Protein AF-A0A7Y5E210-F1 (afdb_monomer_lite)

Foldseek 3Di:
DFLCVVCVVLVVLVVVLVVLVVDLVPDDPDDPCNLVSLLVNLVSLLVSLQSLLCSLCPVVDDPPDDQLNSQVVCVVVVQFAFPDPPRNVRSVLLVVLVCCSPPNPLQVVCVVVVHPGSVRCCVPPNSVSSVVSNVRSVRRVVQADRGHSGGDPPPDPPD

pLDDT: mean 83.99, std 12.35, range [37.28, 97.62]

Sequence (159 aa):
MGFKEDHPEFQQLVRELMLLRQHNLGFKDGDPQDGLLFFAEAALVCLSLERFVRAVLGADAGEKDTLYNLLQKGVSKGLIRLPWEDQEEGIKKVSAVRNTLLHGNYEQAARDAGCASPAEYFQKQFAGEVESMFKITDHLVKQIDPETGRPRPQEGTRS

Structure (mmCIF, N/CA/C/O backbone):
data_AF-A0A7Y5E210-F1
#
_entry.id   AF-A0A7Y5E210-F1
#
loop_
_atom_site.group_PDB
_atom_site.id
_atom_site.type_symbol
_atom_site.label_atom_id
_atom_site.label_alt_id
_atom_site.label_comp_id
_atom_site.label_asym_id
_atom_site.label_entity_id
_atom_site.label_seq_id
_atom_site.pdbx_PDB_ins_code
_atom_site.Cartn_x
_atom_site.Cartn_y
_atom_site.Cartn_z
_atom_site.occupancy
_atom_site.B_iso_or_equiv
_atom_site.auth_seq_id
_atom_site.auth_comp_id
_atom_site.auth_asym_id
_atom_site.auth_atom_id
_atom_site.pdbx_PDB_model_num
ATOM 1 N N . MET A 1 1 ? -11.640 -13.512 18.351 1.00 60.28 1 MET A N 1
ATOM 2 C CA . MET A 1 1 ? -11.675 -13.132 16.935 1.00 60.28 1 MET A CA 1
ATOM 3 C C . MET A 1 1 ? -10.686 -12.017 16.757 1.00 60.28 1 MET A C 1
ATOM 5 O O . MET A 1 1 ? -10.899 -10.933 17.294 1.00 60.28 1 MET A O 1
ATOM 9 N N . GLY A 1 2 ? -9.534 -12.380 16.201 1.00 75.62 2 GLY A N 1
ATOM 10 C CA . GLY A 1 2 ? -8.462 -11.448 15.869 1.00 75.62 2 GLY A CA 1
ATOM 11 C C . GLY A 1 2 ? -8.453 -11.110 14.384 1.00 75.62 2 GLY A C 1
ATOM 12 O O . GLY A 1 2 ? -9.055 -11.814 13.578 1.00 75.62 2 GLY A O 1
ATOM 13 N N . PHE A 1 3 ? -7.706 -10.072 14.004 1.00 82.31 3 PHE A N 1
ATOM 14 C CA . PHE A 1 3 ? -7.655 -9.545 12.630 1.00 82.31 3 PHE A CA 1
ATOM 15 C C . PHE A 1 3 ? -7.395 -10.627 11.577 1.00 82.31 3 PHE A C 1
ATOM 17 O O . PHE A 1 3 ? -7.951 -10.619 10.484 1.00 82.31 3 PHE A O 1
ATOM 24 N N . LYS A 1 4 ? -6.537 -11.588 11.924 1.00 78.06 4 LYS A N 1
ATOM 25 C CA . LYS A 1 4 ? -6.209 -12.733 11.077 1.00 78.06 4 LYS A CA 1
ATOM 26 C C . LYS A 1 4 ? -7.398 -13.663 10.835 1.00 78.06 4 LYS A C 1
ATOM 28 O O . LYS A 1 4 ? -7.523 -14.176 9.728 1.00 78.06 4 LYS A O 1
ATOM 33 N N . GLU A 1 5 ? -8.212 -13.908 11.854 1.00 81.19 5 GLU A N 1
ATOM 34 C CA . GLU A 1 5 ? -9.382 -14.791 11.780 1.00 81.19 5 GLU A CA 1
ATOM 35 C C . GLU A 1 5 ? -10.526 -14.121 11.015 1.00 81.19 5 GLU A C 1
ATOM 37 O O . GLU A 1 5 ? -11.238 -14.793 10.272 1.00 81.19 5 GLU A O 1
ATOM 42 N N . ASP A 1 6 ? -10.643 -12.800 11.151 1.00 84.69 6 ASP A N 1
ATOM 43 C CA . ASP A 1 6 ? -11.702 -12.005 10.527 1.00 84.69 6 ASP A CA 1
ATOM 44 C C . ASP A 1 6 ? -11.416 -11.683 9.047 1.00 84.69 6 ASP A C 1
ATOM 46 O O . ASP A 1 6 ? -12.347 -11.419 8.287 1.00 84.69 6 ASP A O 1
ATOM 50 N N . HIS A 1 7 ? -10.145 -11.750 8.621 1.00 87.25 7 HIS A N 1
ATOM 51 C CA . HIS A 1 7 ? -9.696 -11.433 7.255 1.00 87.25 7 HIS A CA 1
ATOM 52 C C . HIS A 1 7 ? -8.805 -12.528 6.629 1.00 87.25 7 HIS A C 1
ATOM 54 O O . HIS A 1 7 ? -7.640 -12.275 6.279 1.00 87.25 7 HIS A O 1
ATOM 60 N N . PRO A 1 8 ? -9.303 -13.769 6.461 1.00 84.88 8 PRO A N 1
ATOM 61 C CA . PRO A 1 8 ? -8.537 -14.866 5.862 1.00 84.88 8 PRO A CA 1
ATOM 62 C C . PRO A 1 8 ? -8.114 -14.587 4.409 1.00 84.88 8 PRO A C 1
ATOM 64 O O . PRO A 1 8 ? -7.060 -15.050 3.968 1.00 84.88 8 PRO A O 1
ATOM 67 N N . GLU A 1 9 ? -8.890 -13.798 3.664 1.00 85.69 9 GLU A N 1
ATOM 68 C CA . GLU A 1 9 ? -8.576 -13.366 2.301 1.00 85.69 9 GLU A CA 1
ATOM 69 C C . GLU A 1 9 ? -7.300 -12.523 2.238 1.00 85.69 9 GLU A C 1
ATOM 71 O O . GLU A 1 9 ? -6.504 -12.663 1.308 1.00 85.69 9 GLU A O 1
ATOM 76 N N . PHE A 1 10 ? -7.061 -11.692 3.256 1.00 86.88 10 PHE A N 1
ATOM 77 C CA . PHE A 1 10 ? -5.857 -10.876 3.323 1.00 86.88 10 PHE A CA 1
ATOM 78 C C . PHE A 1 10 ? -4.615 -11.745 3.541 1.00 86.88 10 PHE A C 1
ATOM 80 O O . PHE A 1 10 ? -3.575 -11.490 2.938 1.00 86.88 10 PHE A O 1
ATOM 87 N N . GLN A 1 11 ? -4.726 -12.826 4.319 1.00 84.69 11 GLN A N 1
ATOM 88 C CA . GLN A 1 11 ? -3.617 -13.767 4.500 1.00 84.69 11 GLN A CA 1
ATOM 89 C C . GLN A 1 11 ? -3.215 -14.450 3.191 1.00 84.69 11 GLN A C 1
ATOM 91 O O . GLN A 1 11 ? -2.024 -14.612 2.928 1.00 84.69 11 GLN A O 1
ATOM 96 N N . GLN A 1 12 ? -4.194 -14.833 2.364 1.00 86.75 12 GLN A N 1
ATOM 97 C CA . GLN A 1 12 ? -3.908 -15.433 1.061 1.00 86.75 12 GLN A CA 1
ATOM 98 C C . GLN A 1 12 ? -3.250 -14.417 0.124 1.00 86.75 12 GLN A C 1
ATOM 100 O O . GLN A 1 12 ? -2.249 -14.742 -0.503 1.00 86.75 12 GLN A O 1
ATOM 105 N N . LEU A 1 13 ? -3.730 -13.169 0.095 1.00 88.81 13 LEU A N 1
ATOM 106 C CA . LEU A 1 13 ? -3.098 -12.104 -0.692 1.00 88.81 13 LEU A CA 1
ATOM 107 C C . LEU A 1 13 ? -1.644 -11.858 -0.278 1.00 88.81 13 LEU A C 1
ATOM 109 O O . LEU A 1 13 ? -0.765 -11.805 -1.135 1.00 88.81 13 LEU A O 1
ATOM 113 N N . VAL A 1 14 ? -1.377 -11.766 1.028 1.00 87.31 14 VAL A N 1
ATOM 114 C CA . VAL A 1 14 ? -0.013 -11.601 1.548 1.00 87.31 14 VAL A CA 1
ATOM 115 C C . VAL A 1 14 ? 0.856 -12.801 1.179 1.00 87.31 14 VAL A C 1
ATOM 117 O O . VAL A 1 14 ? 2.001 -12.619 0.775 1.00 87.31 14 VAL A O 1
ATOM 120 N N . ARG A 1 15 ? 0.332 -14.027 1.277 1.00 87.88 15 ARG A N 1
ATOM 121 C CA . ARG A 1 15 ? 1.063 -15.237 0.885 1.00 87.88 15 ARG A CA 1
ATOM 122 C C . ARG A 1 15 ? 1.454 -15.210 -0.593 1.00 87.88 15 ARG A C 1
ATOM 124 O O . ARG A 1 15 ? 2.623 -15.434 -0.895 1.00 87.88 15 ARG A O 1
ATOM 131 N N . GLU A 1 16 ? 0.509 -14.928 -1.487 1.00 90.25 16 GLU A N 1
ATOM 132 C CA . GLU A 1 16 ? 0.771 -14.856 -2.931 1.00 90.25 16 GLU A CA 1
ATOM 133 C C . GLU A 1 16 ? 1.763 -13.737 -3.268 1.00 90.25 16 GLU A C 1
ATOM 135 O O . GLU A 1 16 ? 2.708 -13.951 -4.028 1.00 90.25 16 GLU A O 1
ATOM 140 N N . LEU A 1 17 ? 1.622 -12.570 -2.630 1.00 89.75 17 LEU A N 1
ATOM 141 C CA . LEU A 1 17 ? 2.576 -11.472 -2.766 1.00 89.75 17 LEU A CA 1
ATOM 142 C C . LEU A 1 17 ? 3.992 -11.900 -2.352 1.00 89.75 17 LEU A C 1
ATOM 144 O O . LEU A 1 17 ? 4.953 -11.625 -3.066 1.00 89.75 17 LEU A O 1
ATOM 148 N N . MET A 1 18 ? 4.131 -12.595 -1.221 1.00 88.81 18 MET A N 1
ATOM 149 C CA . MET A 1 18 ? 5.433 -13.064 -0.741 1.00 88.81 18 MET A CA 1
ATOM 150 C C . MET A 1 18 ? 6.062 -14.105 -1.674 1.00 88.81 18 MET A C 1
ATOM 152 O O . MET A 1 18 ? 7.270 -14.049 -1.900 1.00 88.81 18 MET A O 1
ATOM 156 N N . LEU A 1 19 ? 5.267 -15.024 -2.235 1.00 88.00 19 LEU A N 1
ATOM 157 C CA . LEU A 1 19 ? 5.745 -16.011 -3.209 1.00 88.00 19 LEU A CA 1
ATOM 158 C C . LEU A 1 19 ? 6.263 -15.336 -4.482 1.00 88.00 19 LEU A C 1
ATOM 160 O O . LEU A 1 19 ? 7.369 -15.634 -4.933 1.00 88.00 19 LEU A O 1
ATOM 164 N N . LEU A 1 20 ? 5.490 -14.397 -5.029 1.00 86.69 20 LEU A N 1
ATOM 165 C CA . LEU A 1 20 ? 5.856 -13.687 -6.250 1.00 86.69 20 LEU A CA 1
ATOM 166 C C . LEU A 1 20 ? 7.085 -12.796 -6.047 1.00 86.69 20 LEU A C 1
ATOM 168 O O . LEU A 1 20 ? 8.001 -12.789 -6.865 1.00 86.69 20 LEU A O 1
ATOM 172 N N . ARG A 1 21 ? 7.156 -12.109 -4.910 1.00 84.50 21 ARG A N 1
ATOM 173 C CA . ARG A 1 21 ? 8.315 -11.298 -4.544 1.00 84.50 21 ARG A CA 1
ATOM 174 C C . ARG A 1 21 ? 9.574 -12.138 -4.354 1.00 84.50 21 ARG A C 1
ATOM 176 O O . ARG A 1 21 ? 10.644 -11.755 -4.814 1.00 84.50 21 ARG A O 1
ATOM 183 N N . GLN A 1 22 ? 9.469 -13.292 -3.691 1.00 84.56 22 GLN A N 1
ATOM 184 C CA . GLN A 1 22 ? 10.601 -14.208 -3.541 1.00 84.56 22 GLN A CA 1
ATOM 185 C C . GLN A 1 22 ? 11.096 -14.704 -4.902 1.00 84.56 22 GLN A C 1
ATOM 187 O O . GLN A 1 22 ? 12.305 -14.802 -5.109 1.00 84.56 22 GLN A O 1
ATOM 192 N N . HIS A 1 23 ? 10.171 -14.987 -5.822 1.00 81.94 23 HIS A N 1
ATOM 193 C CA . HIS A 1 23 ? 10.511 -15.319 -7.196 1.00 81.94 23 HIS A CA 1
ATOM 194 C C . HIS A 1 23 ? 11.286 -14.175 -7.865 1.00 81.94 23 HIS A C 1
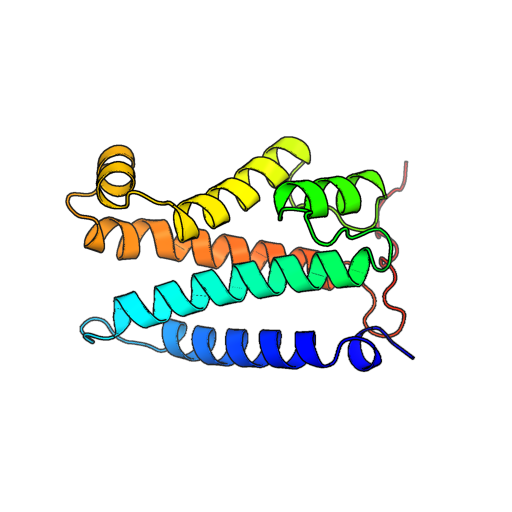ATOM 196 O O . HIS A 1 23 ? 12.404 -14.402 -8.321 1.00 81.94 23 HIS A O 1
ATOM 202 N N . ASN A 1 24 ? 10.751 -12.950 -7.848 1.00 76.75 24 ASN A N 1
ATOM 203 C CA . ASN A 1 24 ? 11.359 -11.791 -8.512 1.00 76.75 24 ASN A CA 1
ATOM 204 C C . ASN A 1 24 ? 12.728 -11.407 -7.918 1.00 76.75 24 ASN A C 1
ATOM 206 O O . ASN A 1 24 ? 13.643 -11.064 -8.658 1.00 76.75 24 ASN A O 1
ATOM 210 N N . LEU A 1 25 ? 12.917 -11.535 -6.598 1.00 74.94 25 LEU A N 1
ATOM 211 C CA . LEU A 1 25 ? 14.208 -11.281 -5.937 1.00 74.94 25 LEU A CA 1
ATOM 212 C C . LEU A 1 25 ? 15.270 -12.357 -6.218 1.00 74.94 25 LEU A C 1
ATOM 214 O O . LEU A 1 25 ? 16.464 -12.081 -6.115 1.00 74.94 25 LEU A O 1
ATOM 218 N N . GLY A 1 26 ? 14.854 -13.591 -6.507 1.00 68.19 26 GLY A N 1
ATOM 219 C CA . GLY A 1 26 ? 15.753 -14.715 -6.787 1.00 68.19 26 GLY A CA 1
ATOM 220 C C . GLY A 1 26 ? 16.125 -14.872 -8.263 1.00 68.19 26 GLY A C 1
ATOM 221 O O . GLY A 1 26 ? 16.883 -15.786 -8.600 1.00 68.19 26 GLY A O 1
ATOM 222 N N . PHE A 1 27 ? 15.575 -14.030 -9.139 1.00 65.06 27 PHE A N 1
ATOM 223 C CA . PHE A 1 27 ? 15.611 -14.227 -10.583 1.00 65.06 27 PHE A CA 1
ATOM 224 C C . PHE A 1 27 ? 16.845 -13.598 -11.260 1.00 65.06 27 PHE A C 1
ATOM 226 O O . PHE A 1 27 ? 17.470 -12.688 -10.721 1.00 65.06 27 PHE A O 1
ATOM 233 N N . LYS A 1 28 ? 17.238 -14.119 -12.433 1.00 57.22 28 LYS A N 1
ATOM 234 C CA . LYS A 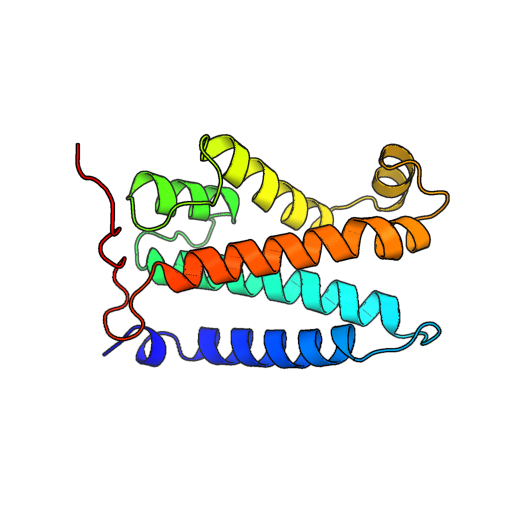1 28 ? 18.407 -13.667 -13.218 1.00 57.22 28 LYS A CA 1
ATOM 235 C C . LYS A 1 28 ? 17.967 -13.024 -14.536 1.00 57.22 28 LYS A C 1
ATOM 237 O O . LYS A 1 28 ? 17.060 -13.543 -15.179 1.00 57.22 28 LYS A O 1
ATOM 242 N N . ASP A 1 29 ? 18.661 -11.965 -14.955 1.00 58.31 29 ASP A N 1
ATOM 243 C CA . ASP A 1 29 ? 18.391 -11.218 -16.194 1.00 58.31 29 ASP A CA 1
ATOM 244 C C . ASP A 1 29 ? 18.263 -12.124 -17.438 1.00 58.31 29 ASP A C 1
ATOM 246 O O . ASP A 1 29 ? 19.127 -12.971 -17.690 1.00 58.31 29 ASP A O 1
ATOM 250 N N . GLY A 1 30 ? 17.220 -11.899 -18.252 1.00 59.81 30 GLY A N 1
ATOM 251 C CA . GLY A 1 30 ? 17.063 -12.496 -19.591 1.00 59.81 30 GLY A CA 1
ATOM 252 C C . GLY A 1 30 ? 15.837 -13.392 -19.825 1.00 59.81 30 GLY A C 1
ATOM 253 O O . GLY A 1 30 ? 15.719 -13.957 -20.913 1.00 59.81 30 GLY A O 1
ATOM 254 N N . ASP A 1 31 ? 14.924 -13.533 -18.861 1.00 62.19 31 ASP A N 1
ATOM 255 C CA . ASP A 1 31 ? 13.697 -14.325 -19.033 1.00 62.19 31 ASP A CA 1
ATOM 256 C C . ASP A 1 31 ? 12.554 -13.501 -19.664 1.00 62.19 31 ASP A C 1
ATOM 258 O O . ASP A 1 31 ? 12.281 -12.383 -19.225 1.00 62.19 31 ASP A O 1
ATOM 262 N N . PRO A 1 32 ? 11.851 -14.029 -20.685 1.00 59.72 32 PRO A N 1
ATOM 263 C CA . PRO A 1 32 ? 10.715 -13.353 -21.317 1.00 59.72 32 PRO A CA 1
ATOM 264 C C . PRO A 1 32 ? 9.557 -12.979 -20.372 1.00 59.72 32 PRO A C 1
ATOM 266 O O . PRO A 1 32 ? 8.728 -12.146 -20.739 1.00 59.72 32 PRO A O 1
ATOM 269 N N . GLN A 1 33 ? 9.452 -13.606 -19.196 1.00 60.22 33 GLN A N 1
ATOM 270 C CA . GLN A 1 33 ? 8.389 -13.380 -18.210 1.00 60.22 33 GLN A CA 1
ATOM 271 C C . GLN A 1 33 ? 8.694 -12.247 -17.219 1.00 60.22 33 GLN A C 1
ATOM 273 O O . GLN A 1 33 ? 7.803 -11.865 -16.459 1.00 60.22 33 GLN A O 1
ATOM 278 N N . ASP A 1 34 ? 9.904 -11.679 -17.263 1.00 62.88 34 ASP A N 1
ATOM 279 C CA . ASP A 1 34 ? 10.406 -10.650 -16.341 1.00 62.88 34 ASP A CA 1
ATOM 280 C C . ASP A 1 34 ? 9.409 -9.485 -16.161 1.00 62.88 34 ASP A C 1
ATOM 282 O O . ASP A 1 34 ? 8.904 -9.224 -15.068 1.00 62.88 34 ASP A O 1
ATOM 286 N N . GLY A 1 35 ? 8.973 -8.867 -17.263 1.00 61.41 35 GLY A N 1
ATOM 287 C CA . GLY A 1 35 ? 8.019 -7.752 -17.212 1.00 61.41 35 GLY A CA 1
ATOM 288 C C . GLY A 1 35 ? 6.612 -8.123 -16.710 1.00 61.41 35 GLY A C 1
ATOM 289 O O . GLY A 1 35 ? 5.952 -7.302 -16.071 1.00 61.41 35 GLY A O 1
ATOM 290 N N . LEU A 1 36 ? 6.143 -9.351 -16.967 1.00 63.00 36 LEU A N 1
ATOM 291 C CA . LEU A 1 36 ? 4.801 -9.799 -16.561 1.00 63.00 36 LEU A CA 1
ATOM 292 C C . LEU A 1 36 ? 4.727 -10.080 -15.056 1.00 63.00 36 LEU A C 1
ATOM 294 O O . LEU A 1 36 ? 3.726 -9.748 -14.417 1.00 63.00 36 LEU A O 1
ATOM 298 N N . LEU A 1 37 ? 5.784 -10.656 -14.481 1.00 76.44 37 LEU A N 1
ATOM 299 C CA . LEU A 1 37 ? 5.831 -10.997 -13.059 1.00 76.44 37 LEU A CA 1
ATOM 300 C C . LEU A 1 37 ? 6.083 -9.770 -12.174 1.00 76.44 37 LEU A C 1
ATOM 302 O O . LEU A 1 37 ? 5.516 -9.687 -11.082 1.00 76.44 37 LEU A O 1
ATOM 306 N N . PHE A 1 38 ? 6.823 -8.768 -12.661 1.00 76.00 38 PHE A N 1
ATOM 307 C CA . PHE A 1 38 ? 6.938 -7.475 -11.978 1.00 76.00 38 PHE A CA 1
ATOM 308 C C . PHE A 1 38 ? 5.617 -6.703 -11.954 1.00 76.00 38 PHE A C 1
ATOM 310 O O . PHE A 1 38 ? 5.237 -6.150 -10.920 1.00 76.00 38 PHE A O 1
ATOM 317 N N . PHE A 1 39 ? 4.876 -6.694 -13.066 1.00 80.00 39 PHE A N 1
ATOM 318 C CA . PHE A 1 39 ? 3.557 -6.064 -13.104 1.00 80.00 39 PHE A CA 1
ATOM 319 C C . PHE A 1 39 ? 2.565 -6.765 -12.164 1.00 80.00 39 PHE A C 1
ATOM 321 O O . PHE A 1 39 ? 1.794 -6.109 -11.460 1.00 80.00 39 PHE A O 1
ATOM 328 N N . ALA A 1 40 ? 2.614 -8.099 -12.107 1.00 86.00 40 ALA A N 1
ATOM 329 C CA . ALA A 1 40 ? 1.812 -8.876 -11.172 1.00 86.00 40 ALA A CA 1
ATOM 330 C C . ALA A 1 40 ? 2.163 -8.565 -9.703 1.00 86.00 40 ALA A C 1
ATOM 332 O O . ALA A 1 40 ? 1.250 -8.421 -8.889 1.00 86.00 40 ALA A O 1
ATOM 333 N N . GLU A 1 41 ? 3.447 -8.385 -9.362 1.00 87.50 41 GLU A N 1
ATOM 334 C CA . GLU A 1 41 ? 3.865 -7.986 -8.007 1.00 87.50 41 GLU A CA 1
ATOM 335 C C . GLU A 1 41 ? 3.311 -6.607 -7.668 1.00 87.50 41 GLU A C 1
ATOM 337 O O . GLU A 1 41 ? 2.665 -6.429 -6.637 1.00 87.50 41 GLU A O 1
ATOM 342 N N . ALA A 1 42 ? 3.478 -5.650 -8.574 1.00 86.69 42 ALA A N 1
ATOM 343 C CA . ALA A 1 42 ? 2.989 -4.291 -8.413 1.00 86.69 42 ALA A CA 1
ATOM 344 C C . ALA A 1 42 ? 1.465 -4.235 -8.173 1.00 86.69 42 ALA A C 1
ATOM 346 O O . ALA A 1 42 ? 0.988 -3.545 -7.261 1.00 86.69 42 ALA A O 1
ATOM 347 N N . ALA A 1 43 ? 0.698 -5.010 -8.947 1.00 89.12 43 ALA A N 1
ATOM 348 C CA . ALA A 1 43 ? -0.745 -5.141 -8.781 1.00 89.12 43 ALA A CA 1
ATOM 349 C C . ALA A 1 43 ? -1.115 -5.791 -7.437 1.00 89.12 43 ALA A C 1
ATOM 351 O O . ALA A 1 43 ? -2.002 -5.290 -6.739 1.00 89.12 43 ALA A O 1
ATOM 352 N N . LEU A 1 44 ? -0.422 -6.866 -7.041 1.00 91.69 44 LEU A N 1
ATOM 353 C CA . LEU A 1 44 ? -0.657 -7.550 -5.768 1.00 91.69 44 LEU A CA 1
ATOM 354 C C . LEU A 1 44 ? -0.310 -6.679 -4.559 1.00 91.69 44 LEU A C 1
ATOM 356 O O . LEU A 1 44 ? -1.059 -6.700 -3.582 1.00 91.69 44 LEU A O 1
ATOM 360 N N . VAL A 1 45 ? 0.761 -5.882 -4.613 1.00 92.38 45 VAL A N 1
ATOM 361 C CA . VAL A 1 45 ? 1.102 -4.924 -3.549 1.00 92.38 45 VAL A CA 1
ATOM 362 C C . VAL A 1 45 ? -0.014 -3.893 -3.389 1.00 92.38 45 VAL A C 1
ATOM 364 O O . VAL A 1 45 ? -0.496 -3.684 -2.276 1.00 92.38 45 VAL A O 1
ATOM 367 N N . CYS A 1 46 ? -0.477 -3.285 -4.487 1.00 92.19 46 CYS A N 1
ATOM 368 C CA . CYS A 1 46 ? -1.561 -2.301 -4.433 1.00 92.19 46 CYS A CA 1
ATOM 369 C C . CYS A 1 46 ? -2.867 -2.907 -3.912 1.00 92.19 46 CYS A C 1
ATOM 371 O O . CYS A 1 46 ? -3.546 -2.294 -3.088 1.00 92.19 46 CYS A O 1
ATOM 373 N N . LEU A 1 47 ? -3.207 -4.117 -4.364 1.00 92.25 47 LEU A N 1
ATOM 374 C CA . LEU A 1 47 ? -4.397 -4.827 -3.904 1.00 92.25 47 LEU A CA 1
ATOM 375 C C . LEU A 1 47 ? -4.300 -5.181 -2.416 1.00 92.25 47 LEU A C 1
ATOM 377 O O . LEU A 1 47 ? -5.270 -5.002 -1.682 1.00 92.25 47 LEU A O 1
ATOM 381 N N . SER A 1 48 ? -3.135 -5.645 -1.965 1.00 93.81 48 SER A N 1
ATOM 382 C CA . SER A 1 48 ? -2.882 -5.968 -0.558 1.00 93.81 48 SER A CA 1
ATOM 383 C C . SER A 1 48 ? -3.014 -4.725 0.317 1.00 93.81 48 SER A C 1
ATOM 385 O O . SER A 1 48 ? -3.718 -4.762 1.323 1.00 93.81 48 SER A O 1
ATOM 387 N N . LEU A 1 49 ? -2.418 -3.606 -0.100 1.00 94.44 49 LEU A N 1
ATOM 388 C CA . LEU A 1 49 ? -2.551 -2.325 0.585 1.00 94.44 49 LEU A CA 1
ATOM 389 C C . LEU A 1 49 ? -4.014 -1.880 0.681 1.00 94.44 49 LEU A C 1
ATOM 391 O O . LEU A 1 49 ? -4.490 -1.556 1.766 1.00 94.44 49 LEU A O 1
ATOM 395 N N . GLU A 1 50 ? -4.746 -1.887 -0.436 1.00 94.38 50 GLU A N 1
ATOM 396 C CA . GLU A 1 50 ? -6.150 -1.474 -0.442 1.00 94.38 50 GLU A CA 1
ATOM 397 C C . GLU A 1 50 ? -6.995 -2.357 0.486 1.00 94.38 50 GLU A C 1
ATOM 399 O O . GLU A 1 50 ? -7.769 -1.850 1.301 1.00 94.38 50 GLU A O 1
ATOM 404 N N . ARG A 1 51 ? -6.825 -3.682 0.399 1.00 93.50 51 ARG A N 1
ATOM 405 C CA . ARG A 1 51 ? -7.563 -4.643 1.227 1.00 93.50 51 ARG A CA 1
ATOM 406 C C . ARG A 1 51 ? -7.246 -4.488 2.703 1.00 93.50 51 ARG A C 1
ATOM 408 O O . ARG A 1 51 ? -8.173 -4.495 3.507 1.00 93.50 51 ARG A O 1
ATOM 415 N N . PHE A 1 52 ? -5.982 -4.268 3.043 1.00 94.50 52 PHE A N 1
ATOM 416 C CA . PHE A 1 52 ? -5.573 -3.989 4.410 1.00 94.50 52 PHE A CA 1
ATOM 417 C C . PHE A 1 52 ? -6.255 -2.735 4.968 1.00 94.50 52 PHE A C 1
ATOM 419 O O . PHE A 1 52 ? -6.869 -2.786 6.031 1.00 94.50 52 PHE A O 1
ATOM 426 N N . VAL A 1 53 ? -6.206 -1.612 4.244 1.00 94.75 53 VAL A N 1
ATOM 427 C CA . VAL A 1 53 ? -6.798 -0.354 4.726 1.00 94.75 53 VAL A CA 1
ATOM 428 C C . VAL A 1 53 ? -8.320 -0.475 4.851 1.00 94.75 53 VAL A C 1
ATOM 430 O O . VAL A 1 53 ? -8.893 0.026 5.816 1.00 94.75 53 VAL A O 1
ATOM 433 N N . ARG A 1 54 ? -8.983 -1.187 3.927 1.00 95.19 54 ARG A N 1
ATOM 434 C CA . ARG A 1 54 ? -10.416 -1.505 4.051 1.00 95.19 54 ARG A CA 1
ATOM 435 C C . ARG A 1 54 ? -10.715 -2.336 5.297 1.00 95.19 54 ARG A C 1
ATOM 437 O O . ARG A 1 54 ? -11.659 -2.006 6.003 1.00 95.19 54 ARG A O 1
ATOM 444 N N . ALA A 1 55 ? -9.919 -3.367 5.577 1.00 93.00 55 ALA A N 1
ATOM 445 C CA . ALA A 1 55 ? -10.078 -4.199 6.768 1.00 93.00 55 ALA A CA 1
ATOM 446 C C . ALA A 1 55 ? -9.931 -3.374 8.058 1.00 93.00 55 ALA A C 1
ATOM 448 O O . ALA A 1 55 ? -10.771 -3.461 8.947 1.00 93.00 55 ALA A O 1
ATOM 449 N N . VAL A 1 56 ? -8.926 -2.494 8.118 1.00 93.38 56 VAL A N 1
ATOM 450 C CA . VAL A 1 56 ? -8.709 -1.585 9.258 1.00 93.38 56 VAL A CA 1
ATOM 451 C C . VAL A 1 56 ? -9.864 -0.595 9.443 1.00 93.38 56 VAL A C 1
ATOM 453 O O . VAL A 1 56 ? -10.246 -0.294 10.572 1.00 93.38 56 VAL A O 1
ATOM 456 N N . LEU A 1 57 ? -10.432 -0.078 8.351 1.00 93.69 57 LEU A N 1
ATOM 457 C CA . LEU A 1 57 ? -11.577 0.836 8.397 1.00 93.69 57 LEU A CA 1
ATOM 458 C C . LEU A 1 57 ? -12.906 0.133 8.711 1.00 93.69 57 LEU A C 1
ATOM 460 O O . LEU A 1 57 ? -13.833 0.776 9.206 1.00 93.69 57 LEU A O 1
ATOM 464 N N . GLY A 1 58 ? -13.033 -1.158 8.399 1.00 92.94 58 GLY A N 1
ATOM 465 C CA . GLY A 1 58 ? -14.268 -1.916 8.573 1.00 92.94 58 GLY A CA 1
ATOM 466 C C . GLY A 1 58 ? -15.462 -1.224 7.906 1.00 92.94 58 GLY A C 1
ATOM 467 O O . GLY A 1 58 ? -15.447 -0.942 6.709 1.00 92.94 58 GLY A O 1
ATOM 468 N N . ALA A 1 59 ? -16.491 -0.906 8.693 1.00 92.62 59 ALA A N 1
ATOM 469 C CA . ALA A 1 59 ? -17.716 -0.264 8.210 1.00 92.62 59 ALA A CA 1
ATOM 470 C C . ALA A 1 59 ? -17.515 1.162 7.652 1.00 92.62 59 ALA A C 1
ATOM 472 O O . ALA A 1 59 ? -18.376 1.659 6.928 1.00 92.62 59 ALA A O 1
ATOM 473 N N . ASP A 1 60 ? -16.394 1.826 7.958 1.00 94.25 60 ASP A N 1
ATOM 474 C CA . ASP A 1 60 ? -16.087 3.163 7.432 1.00 94.25 60 ASP A CA 1
ATOM 475 C C . ASP A 1 60 ? -15.569 3.144 5.978 1.00 94.25 60 ASP A C 1
ATOM 477 O O . ASP A 1 60 ? -15.496 4.197 5.322 1.00 94.25 60 ASP A O 1
ATOM 481 N N . ALA A 1 61 ? -15.197 1.965 5.464 1.00 95.31 61 ALA A N 1
ATOM 482 C CA . ALA A 1 61 ? -14.779 1.778 4.080 1.00 95.31 61 ALA A CA 1
ATOM 483 C C . ALA A 1 61 ? -16.001 1.644 3.161 1.00 95.31 61 ALA A C 1
ATOM 485 O O . ALA A 1 61 ? -16.694 0.630 3.150 1.00 95.31 61 ALA A O 1
ATOM 486 N N . GLY A 1 62 ? -16.242 2.661 2.338 1.00 94.44 62 GLY A N 1
ATOM 487 C CA . GLY A 1 62 ? -17.292 2.636 1.328 1.00 94.44 62 GLY A CA 1
ATOM 488 C C . GLY A 1 62 ? -16.895 1.798 0.113 1.00 94.44 62 GLY A C 1
ATOM 489 O O . GLY A 1 62 ? -15.730 1.756 -0.291 1.00 94.44 62 GLY A O 1
ATOM 490 N N . GLU A 1 63 ? -17.877 1.178 -0.539 1.00 92.12 63 GLU A N 1
ATOM 491 C CA . GLU A 1 63 ? -17.653 0.360 -1.743 1.00 92.12 63 GLU A CA 1
ATOM 492 C C . GLU A 1 63 ? -16.998 1.145 -2.889 1.00 92.12 63 GLU A C 1
ATOM 494 O O . GLU A 1 63 ? -16.198 0.601 -3.644 1.00 92.12 63 GLU A O 1
ATOM 499 N N . LYS A 1 64 ? -17.306 2.442 -2.997 1.00 93.81 64 LYS A N 1
ATOM 500 C CA . LYS A 1 64 ? -16.781 3.340 -4.038 1.00 93.81 64 LYS A CA 1
ATOM 501 C C . LYS A 1 64 ? -15.522 4.097 -3.623 1.00 93.81 64 LYS A C 1
ATOM 503 O O . LYS A 1 64 ? -15.037 4.923 -4.393 1.00 93.81 64 LYS A O 1
ATOM 508 N N . ASP A 1 65 ? -15.015 3.865 -2.414 1.00 94.75 65 ASP A N 1
ATOM 509 C CA . ASP A 1 65 ? -13.797 4.536 -1.983 1.00 94.75 65 ASP A CA 1
ATOM 510 C C . ASP A 1 65 ? -12.613 4.059 -2.814 1.00 94.75 65 ASP A C 1
ATOM 512 O O . ASP A 1 65 ? -12.366 2.861 -2.945 1.00 94.75 65 ASP A O 1
ATOM 516 N N . THR A 1 66 ? -11.880 5.020 -3.365 1.00 93.19 66 THR A N 1
ATOM 517 C CA . THR A 1 66 ? -10.591 4.780 -4.008 1.00 93.19 66 THR A CA 1
ATOM 518 C C . THR A 1 66 ? -9.506 4.589 -2.948 1.00 93.19 66 THR A C 1
ATOM 520 O O . THR A 1 66 ? -9.698 4.944 -1.784 1.00 93.19 66 THR A O 1
ATOM 523 N N . LEU A 1 67 ? -8.328 4.097 -3.344 1.00 94.00 67 LEU A N 1
ATOM 524 C CA . LEU A 1 67 ? -7.177 3.999 -2.440 1.00 94.00 67 LEU A CA 1
ATOM 525 C C . LEU A 1 67 ? -6.854 5.340 -1.753 1.00 94.00 67 LEU A C 1
ATOM 527 O O . LEU A 1 67 ? -6.586 5.356 -0.556 1.00 94.00 67 LEU A O 1
ATOM 531 N N . TYR A 1 68 ? -6.958 6.457 -2.481 1.00 96.00 68 TYR A N 1
ATOM 532 C CA . TYR A 1 68 ? -6.793 7.800 -1.919 1.00 96.00 68 TYR A CA 1
ATOM 533 C C . TYR A 1 68 ? -7.782 8.050 -0.769 1.00 96.00 68 TYR A C 1
ATOM 535 O O . TYR A 1 68 ? -7.367 8.369 0.344 1.00 96.00 68 TYR A O 1
ATOM 543 N N . ASN A 1 69 ? -9.080 7.824 -1.011 1.00 96.94 69 ASN A N 1
ATOM 544 C CA . ASN A 1 69 ? -10.130 8.037 -0.009 1.00 96.94 69 ASN A CA 1
ATOM 545 C C . ASN A 1 69 ? -9.917 7.152 1.227 1.00 96.94 69 ASN A C 1
ATOM 547 O O . ASN A 1 69 ? -10.092 7.602 2.358 1.00 96.94 69 ASN A O 1
ATOM 551 N N . LEU A 1 70 ? -9.538 5.889 1.014 1.00 97.38 70 LEU A N 1
ATOM 552 C CA . LEU A 1 70 ? -9.287 4.928 2.085 1.00 97.38 70 LEU A CA 1
ATOM 553 C C . LEU A 1 70 ? -8.113 5.369 2.963 1.00 97.38 70 LEU A C 1
ATOM 555 O O . LEU A 1 70 ? -8.244 5.411 4.185 1.00 97.38 70 LEU A O 1
ATOM 559 N N . LEU A 1 71 ? -6.986 5.746 2.355 1.00 97.00 71 LEU A N 1
ATOM 560 C CA . LEU A 1 71 ? -5.819 6.224 3.096 1.00 97.00 71 LEU A CA 1
ATOM 561 C C . LEU A 1 71 ? -6.139 7.511 3.862 1.00 97.00 71 LEU A C 1
ATOM 563 O O . LEU A 1 71 ? -5.811 7.615 5.042 1.00 97.00 71 LEU A O 1
ATOM 567 N N . GLN A 1 72 ? -6.853 8.450 3.239 1.00 97.62 72 GLN A N 1
ATOM 568 C CA . GLN A 1 72 ? -7.280 9.692 3.884 1.00 97.62 72 GLN A CA 1
ATOM 569 C C . GLN A 1 72 ? -8.183 9.433 5.100 1.00 97.62 72 GLN A C 1
ATOM 571 O O . GLN A 1 72 ? -7.993 10.031 6.164 1.00 97.62 72 GLN A O 1
ATOM 576 N N . LYS A 1 73 ? -9.136 8.500 4.993 1.00 97.62 73 LYS A N 1
ATOM 577 C CA . LYS A 1 73 ? -9.981 8.081 6.122 1.00 97.62 73 LYS A CA 1
ATOM 578 C C . LYS A 1 73 ? -9.165 7.415 7.228 1.00 97.62 73 LYS A C 1
ATOM 580 O O . LYS A 1 73 ? -9.335 7.756 8.395 1.00 97.62 73 LYS A O 1
ATOM 585 N N . GLY A 1 74 ? -8.269 6.496 6.867 1.00 95.62 74 GLY A N 1
ATOM 586 C CA . GLY A 1 74 ? -7.425 5.783 7.824 1.00 95.62 74 GLY A CA 1
ATOM 587 C C . GLY A 1 74 ? -6.515 6.724 8.616 1.00 95.62 74 GLY A C 1
ATOM 588 O O . GLY A 1 74 ? -6.440 6.621 9.841 1.00 95.62 74 GLY A O 1
ATOM 589 N N . VAL A 1 75 ? -5.891 7.686 7.929 1.00 96.06 75 VAL A N 1
ATOM 590 C CA . VAL A 1 75 ? -5.040 8.714 8.542 1.00 96.06 75 VAL A CA 1
ATOM 591 C C . VAL A 1 75 ? -5.853 9.674 9.407 1.00 96.06 75 VAL A C 1
ATOM 593 O O . VAL A 1 75 ? -5.491 9.913 10.556 1.00 96.06 75 VAL A O 1
ATOM 596 N N . SER A 1 76 ? -6.967 10.212 8.899 1.00 95.75 76 SER A N 1
ATOM 597 C CA . SER A 1 76 ? -7.773 11.194 9.647 1.00 95.75 76 SER A CA 1
ATOM 598 C C . SER A 1 76 ? -8.398 10.620 10.923 1.00 95.75 76 SER A C 1
ATOM 600 O O . SER A 1 76 ? -8.589 11.351 11.893 1.00 95.75 76 SER A O 1
ATOM 602 N N . LYS A 1 77 ? -8.665 9.308 10.956 1.00 94.38 77 LYS A N 1
ATOM 603 C CA . LYS A 1 77 ? -9.119 8.579 12.152 1.00 94.38 77 LYS A CA 1
ATO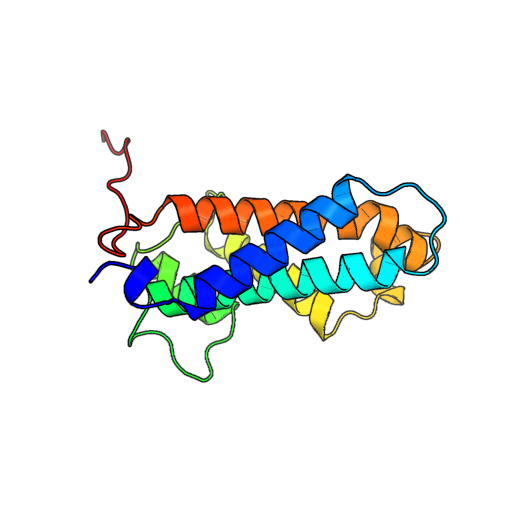M 604 C C . LYS A 1 77 ? -7.977 8.134 13.076 1.00 94.38 77 LYS A C 1
ATOM 606 O O . LYS A 1 77 ? -8.250 7.552 14.121 1.00 94.38 77 LYS A O 1
ATOM 611 N N . GLY A 1 78 ? -6.717 8.367 12.702 1.00 93.00 78 GLY A N 1
ATOM 612 C CA . GLY A 1 78 ? -5.546 7.930 13.466 1.00 93.00 78 GLY A CA 1
ATOM 613 C C . GLY A 1 78 ? -5.362 6.410 13.514 1.00 93.00 78 GLY A C 1
ATOM 614 O O . GLY A 1 78 ? -4.686 5.909 14.408 1.00 93.00 78 GLY A O 1
ATOM 615 N N . LEU A 1 79 ? -5.971 5.670 12.581 1.00 93.25 79 LEU A N 1
ATOM 616 C CA . LEU A 1 79 ? -5.869 4.208 12.521 1.00 93.25 79 LEU A CA 1
ATOM 617 C C . LEU A 1 79 ? -4.558 3.750 11.877 1.00 93.25 79 LEU A C 1
ATOM 619 O O . LEU A 1 79 ? -4.034 2.693 12.214 1.00 93.25 79 LEU A O 1
ATOM 623 N N . ILE A 1 80 ? -4.044 4.553 10.948 1.00 94.69 80 ILE A N 1
ATOM 624 C CA . ILE A 1 80 ? -2.783 4.331 10.244 1.00 94.69 80 ILE A CA 1
ATOM 625 C C . ILE A 1 80 ? -2.041 5.657 10.080 1.00 94.69 80 ILE A C 1
ATOM 627 O O . ILE A 1 80 ? -2.649 6.728 10.057 1.00 94.69 80 ILE A O 1
ATOM 631 N N . ARG A 1 81 ? -0.724 5.585 9.915 1.00 95.62 81 ARG A N 1
ATOM 632 C CA . ARG A 1 81 ? 0.149 6.716 9.607 1.00 95.62 81 ARG A CA 1
ATOM 633 C C . ARG A 1 81 ? 1.116 6.323 8.499 1.00 95.62 81 ARG A C 1
ATOM 635 O O . ARG A 1 81 ? 1.802 5.313 8.600 1.00 95.62 81 ARG A O 1
ATOM 642 N N . LEU A 1 82 ? 1.184 7.113 7.438 1.00 94.69 82 LEU A N 1
ATOM 643 C CA . LEU A 1 82 ? 2.163 6.922 6.371 1.00 94.69 82 LEU A CA 1
ATOM 644 C C . LEU A 1 82 ? 3.555 7.410 6.821 1.00 94.69 82 LEU A C 1
ATOM 646 O O . LEU A 1 82 ? 3.626 8.316 7.657 1.00 94.69 82 LEU A O 1
ATOM 650 N N . PRO A 1 83 ? 4.659 6.888 6.248 1.00 94.06 83 PRO A N 1
ATOM 651 C CA . PRO A 1 83 ? 6.036 7.234 6.628 1.00 94.06 83 PRO A CA 1
ATOM 652 C C . PRO A 1 83 ? 6.496 8.622 6.132 1.00 94.06 83 PRO A C 1
ATOM 654 O O . PRO A 1 83 ? 7.672 8.830 5.846 1.00 94.06 83 PRO A O 1
ATOM 657 N N . TRP A 1 84 ? 5.571 9.574 6.021 1.00 94.12 84 TRP A N 1
ATOM 658 C CA . TRP A 1 84 ? 5.830 10.971 5.682 1.00 94.12 84 TRP A CA 1
ATOM 659 C C . TRP A 1 84 ? 5.457 11.877 6.854 1.00 94.12 84 TRP A C 1
ATOM 661 O O . TRP A 1 84 ? 4.580 11.552 7.654 1.00 94.12 84 TRP A O 1
ATOM 671 N N . GLU A 1 85 ? 6.103 13.033 6.963 1.00 91.81 85 GLU A N 1
ATOM 672 C CA . GLU A 1 85 ? 5.670 14.060 7.915 1.00 91.81 85 GLU A CA 1
ATOM 673 C C . GLU A 1 85 ? 4.341 14.669 7.463 1.00 91.81 85 GLU A C 1
ATOM 675 O O . GLU A 1 85 ? 3.362 14.643 8.213 1.00 91.81 85 GLU A O 1
ATOM 680 N N . ASP A 1 86 ? 4.283 15.106 6.201 1.00 95.69 86 ASP A N 1
ATOM 681 C CA . ASP A 1 86 ? 3.046 15.488 5.530 1.00 95.69 86 ASP A CA 1
ATOM 682 C C . ASP A 1 86 ? 2.307 14.236 5.034 1.00 95.69 86 ASP A C 1
ATOM 684 O O . ASP A 1 86 ? 2.685 13.580 4.058 1.00 95.69 86 ASP A O 1
ATOM 688 N N . GLN A 1 87 ? 1.226 13.892 5.731 1.00 96.25 87 GLN A N 1
ATOM 689 C CA . GLN A 1 87 ? 0.416 12.729 5.388 1.00 96.25 87 GLN A CA 1
ATOM 690 C C . GLN A 1 87 ? -0.289 12.886 4.037 1.00 96.25 87 GLN A C 1
ATOM 692 O O . GLN A 1 87 ? -0.426 11.899 3.319 1.00 96.25 87 GLN A O 1
ATOM 697 N N . GLU A 1 88 ? -0.707 14.096 3.664 1.00 96.19 88 GLU A N 1
ATOM 698 C CA . GLU A 1 88 ? -1.396 14.343 2.395 1.00 96.19 88 GLU A CA 1
ATOM 699 C C . GLU A 1 88 ? -0.443 14.141 1.211 1.00 96.19 88 GLU A C 1
ATOM 70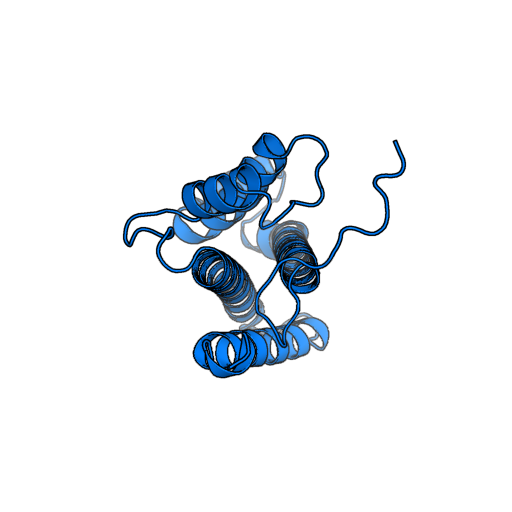1 O O . GLU A 1 88 ? -0.815 13.550 0.193 1.00 96.19 88 GLU A O 1
ATOM 706 N N . GLU A 1 89 ? 0.814 14.568 1.358 1.00 95.19 89 GLU A N 1
ATOM 707 C CA . GLU A 1 89 ? 1.867 14.279 0.383 1.00 95.19 89 GLU A CA 1
ATOM 708 C C . GLU A 1 89 ? 2.075 12.765 0.218 1.00 95.19 89 GLU A C 1
ATOM 710 O O . GLU A 1 89 ? 2.097 12.255 -0.908 1.00 95.19 89 GLU A O 1
ATOM 715 N N . GLY A 1 90 ? 2.172 12.032 1.332 1.00 94.31 90 GLY A N 1
ATOM 716 C CA . GLY A 1 90 ? 2.305 10.576 1.322 1.00 94.31 90 GLY A CA 1
ATOM 717 C C . GLY A 1 90 ? 1.141 9.884 0.604 1.00 94.31 90 GLY A C 1
ATOM 718 O O . GLY A 1 90 ? 1.364 9.028 -0.256 1.00 94.31 90 GLY A O 1
ATOM 719 N N . ILE A 1 91 ? -0.102 10.289 0.896 1.00 96.19 91 ILE A N 1
ATOM 720 C CA . ILE A 1 91 ? -1.309 9.737 0.256 1.00 96.19 91 ILE A CA 1
ATOM 721 C C . ILE A 1 91 ? -1.261 9.958 -1.260 1.00 96.19 91 ILE A C 1
ATOM 723 O O . ILE A 1 91 ? -1.539 9.030 -2.032 1.00 96.19 91 ILE A O 1
ATOM 727 N N . LYS A 1 92 ? -0.888 11.166 -1.703 1.00 94.31 92 LYS A N 1
ATOM 728 C CA . LYS A 1 92 ? -0.764 11.495 -3.131 1.00 94.31 92 LYS A CA 1
ATOM 729 C C . LYS A 1 92 ? 0.281 10.627 -3.821 1.00 94.31 92 LYS A C 1
ATOM 731 O O . LYS A 1 92 ? -0.009 10.089 -4.887 1.00 94.31 92 LYS A O 1
ATOM 736 N N . LYS A 1 93 ? 1.457 10.444 -3.211 1.00 91.50 93 LYS A N 1
ATOM 737 C CA . LYS A 1 93 ? 2.542 9.616 -3.767 1.00 91.50 93 LYS A CA 1
ATOM 738 C C . LYS A 1 93 ? 2.132 8.153 -3.922 1.00 91.50 93 LYS A C 1
ATOM 740 O O . LYS A 1 93 ? 2.280 7.592 -5.003 1.00 91.50 93 LYS A O 1
ATOM 745 N N . VAL A 1 94 ? 1.541 7.562 -2.885 1.00 92.69 94 VAL A N 1
ATOM 746 C CA . VAL A 1 94 ? 1.043 6.175 -2.925 1.00 92.69 94 VAL A CA 1
ATOM 747 C C . VAL A 1 94 ? -0.040 6.004 -3.995 1.00 92.69 94 VAL A C 1
ATOM 749 O O . VAL A 1 94 ? -0.015 5.061 -4.787 1.00 92.69 94 VAL A O 1
ATOM 752 N N . SER A 1 95 ? -0.980 6.948 -4.059 1.00 91.69 95 SER A N 1
ATOM 753 C CA . SER A 1 95 ? -2.074 6.908 -5.034 1.00 91.69 95 SER A CA 1
ATOM 754 C C . SER A 1 95 ? -1.583 7.102 -6.471 1.00 91.69 95 SER A C 1
ATOM 756 O O . SER A 1 95 ? -2.143 6.505 -7.390 1.00 91.69 95 SER A O 1
ATOM 758 N N . ALA A 1 96 ? -0.531 7.901 -6.673 1.00 86.88 96 ALA A N 1
ATOM 759 C CA . ALA A 1 96 ? 0.083 8.105 -7.979 1.00 86.88 96 ALA A CA 1
ATOM 760 C C . ALA A 1 96 ? 0.655 6.799 -8.542 1.00 86.88 96 ALA A C 1
ATOM 762 O O . ALA A 1 96 ? 0.337 6.465 -9.678 1.00 86.88 96 ALA A O 1
ATOM 763 N N . VAL A 1 97 ? 1.383 6.010 -7.740 1.00 86.12 97 VAL A N 1
ATOM 764 C CA . VAL A 1 97 ? 1.931 4.711 -8.185 1.00 86.12 97 VAL A CA 1
ATOM 765 C C . VAL A 1 97 ? 0.813 3.758 -8.624 1.00 86.12 97 VAL A C 1
ATOM 767 O O . VAL A 1 97 ? 0.868 3.173 -9.707 1.00 86.12 97 VAL A O 1
ATOM 770 N N . ARG A 1 98 ? -0.271 3.661 -7.841 1.00 88.38 98 ARG A N 1
ATOM 771 C CA . ARG A 1 98 ? -1.453 2.859 -8.212 1.00 88.38 98 ARG A CA 1
ATOM 772 C C . ARG A 1 98 ? -2.119 3.358 -9.498 1.00 88.38 98 ARG A C 1
ATOM 774 O O . ARG A 1 98 ? -2.621 2.557 -10.282 1.00 88.38 98 ARG A O 1
ATOM 781 N N . ASN A 1 99 ? -2.159 4.667 -9.726 1.00 84.75 99 ASN A N 1
ATOM 782 C CA . ASN A 1 99 ? -2.731 5.227 -10.950 1.00 84.75 99 ASN A CA 1
ATOM 783 C C . ASN A 1 99 ? -1.840 4.971 -12.168 1.00 84.75 99 ASN A C 1
ATOM 785 O O . ASN A 1 99 ? -2.369 4.620 -13.222 1.00 84.75 99 ASN A O 1
ATOM 789 N N . THR A 1 100 ? -0.515 5.057 -12.017 1.00 80.38 100 THR A N 1
ATOM 790 C CA . THR A 1 100 ? 0.448 4.645 -13.047 1.00 80.38 100 THR A CA 1
ATOM 791 C C . THR A 1 100 ? 0.245 3.180 -13.424 1.00 80.38 100 THR A C 1
ATOM 793 O O . THR A 1 100 ? 0.288 2.843 -14.598 1.00 80.38 100 THR A O 1
ATOM 796 N N . LEU A 1 101 ? -0.071 2.309 -12.466 1.00 80.50 101 LEU A N 1
ATOM 797 C CA . LEU A 1 101 ? -0.378 0.902 -12.739 1.00 80.50 101 LEU A CA 1
ATOM 798 C C . LEU A 1 101 ? -1.627 0.665 -13.594 1.00 80.50 101 LEU A C 1
ATOM 800 O O . LEU A 1 101 ? -1.662 -0.262 -14.394 1.00 80.50 101 LEU A O 1
ATOM 804 N N . LEU A 1 102 ? -2.673 1.465 -13.400 1.00 77.00 102 LEU A N 1
ATOM 805 C CA . LEU A 1 102 ? -3.984 1.200 -14.007 1.00 77.00 102 LEU A CA 1
ATOM 806 C C . LEU A 1 102 ? -4.260 2.013 -15.262 1.00 77.00 102 LEU A C 1
ATOM 808 O O . LEU A 1 102 ? -5.087 1.626 -16.087 1.00 77.00 102 LEU A O 1
ATOM 812 N N . HIS A 1 103 ? -3.605 3.162 -15.377 1.00 72.12 103 HIS A N 1
ATOM 813 C CA . HIS A 1 103 ? -3.857 4.146 -16.421 1.00 72.12 103 HIS A CA 1
ATOM 814 C C . HIS A 1 103 ? -2.559 4.686 -17.029 1.00 72.12 103 HIS A C 1
ATOM 816 O O . HIS A 1 103 ? -2.605 5.616 -17.832 1.00 72.12 103 HIS A O 1
ATOM 822 N N . GLY A 1 104 ? -1.403 4.143 -16.632 1.00 68.56 104 GLY A N 1
ATOM 823 C CA . GLY A 1 104 ? -0.104 4.635 -17.058 1.00 68.56 104 GLY A CA 1
ATOM 824 C C . GLY A 1 104 ? 0.084 4.510 -18.560 1.00 68.56 104 GLY A C 1
ATOM 825 O O . GLY A 1 104 ? 0.126 3.416 -19.118 1.00 68.56 104 GLY A O 1
ATOM 826 N N . ASN A 1 105 ? 0.279 5.654 -19.210 1.00 74.12 105 ASN A N 1
ATOM 827 C CA . ASN A 1 105 ? 0.952 5.688 -20.494 1.00 74.12 105 ASN A CA 1
ATOM 828 C C . ASN A 1 105 ? 2.460 5.535 -20.238 1.00 74.12 105 ASN A C 1
ATOM 830 O O . ASN A 1 105 ? 3.170 6.525 -20.049 1.00 74.12 105 ASN A O 1
ATOM 834 N N . TYR A 1 106 ? 2.939 4.290 -20.190 1.00 76.56 106 TYR A N 1
ATOM 835 C CA . TYR A 1 106 ? 4.340 3.974 -19.885 1.00 76.56 106 TYR A CA 1
ATOM 836 C C . TYR A 1 106 ? 5.334 4.554 -20.894 1.00 76.56 106 TYR A C 1
ATOM 838 O O . TYR A 1 106 ? 6.494 4.754 -20.551 1.00 76.56 106 TYR A O 1
ATOM 846 N N . GLU A 1 107 ? 4.897 4.878 -22.115 1.00 78.62 107 GLU A N 1
ATOM 847 C CA . GLU A 1 107 ? 5.734 5.605 -23.073 1.00 78.62 107 GLU A CA 1
ATOM 848 C C . GLU A 1 107 ? 6.000 7.034 -22.610 1.00 78.62 107 GLU A C 1
ATOM 850 O O . GLU A 1 107 ? 7.133 7.506 -22.693 1.00 78.62 107 GLU A O 1
ATOM 855 N N . GLN A 1 108 ? 4.976 7.717 -22.093 1.00 77.69 108 GLN A N 1
ATOM 856 C CA . GLN A 1 108 ? 5.134 9.059 -21.544 1.00 77.69 108 GLN A CA 1
ATOM 857 C C . GLN A 1 108 ? 5.932 9.025 -20.236 1.00 77.69 108 GLN A C 1
ATOM 859 O O . GLN A 1 108 ? 6.882 9.788 -20.095 1.00 77.69 108 GLN A O 1
ATOM 864 N N . ALA A 1 109 ? 5.622 8.090 -19.330 1.00 75.25 109 ALA A N 1
ATOM 865 C CA . ALA A 1 109 ? 6.348 7.940 -18.066 1.00 75.25 109 ALA A CA 1
ATOM 866 C C . ALA A 1 109 ? 7.843 7.646 -18.286 1.00 75.25 109 ALA A C 1
ATOM 868 O O . ALA A 1 109 ? 8.694 8.234 -17.623 1.00 75.25 109 ALA A O 1
ATOM 869 N N . ALA A 1 110 ? 8.176 6.798 -19.267 1.00 78.06 110 ALA A N 1
ATOM 870 C CA . ALA A 1 110 ? 9.561 6.539 -19.644 1.00 78.06 110 ALA A CA 1
ATOM 871 C C . ALA A 1 110 ? 10.267 7.801 -20.153 1.00 78.06 110 ALA A C 1
ATOM 873 O O . ALA A 1 110 ? 11.390 8.072 -19.733 1.00 78.06 110 ALA A O 1
ATOM 874 N N . ARG A 1 111 ? 9.609 8.601 -21.005 1.00 81.69 111 ARG A N 1
ATOM 875 C CA . ARG A 1 111 ? 10.168 9.869 -21.506 1.00 81.69 111 ARG A CA 1
ATOM 876 C C . ARG A 1 111 ? 10.399 10.876 -20.382 1.00 81.69 111 ARG A C 1
ATOM 878 O O . ARG A 1 111 ? 11.478 11.459 -20.320 1.00 81.69 111 ARG A O 1
ATOM 885 N N . ASP A 1 112 ? 9.426 11.044 -19.489 1.00 81.25 112 ASP A N 1
ATOM 886 C CA . ASP A 1 112 ? 9.511 11.981 -18.360 1.00 81.25 112 ASP A CA 1
ATOM 887 C C . ASP A 1 112 ? 10.616 11.576 -17.370 1.00 81.25 112 ASP A C 1
ATOM 889 O O . ASP A 1 112 ? 11.295 12.430 -16.802 1.00 81.25 112 ASP A O 1
ATOM 893 N N . ALA A 1 113 ? 10.851 10.269 -17.217 1.00 78.94 113 ALA A N 1
ATOM 894 C CA . ALA A 1 113 ? 11.939 9.709 -16.419 1.00 78.94 113 ALA A CA 1
ATOM 895 C C . ALA A 1 113 ? 13.296 9.651 -17.153 1.00 78.94 113 ALA A C 1
ATOM 897 O O . ALA A 1 113 ? 14.262 9.112 -16.609 1.00 78.94 113 ALA A O 1
ATOM 898 N N . GLY A 1 114 ? 13.389 10.154 -18.391 1.00 83.44 114 GLY A N 1
ATOM 899 C CA . GLY A 1 114 ? 14.621 10.143 -19.187 1.00 83.44 114 GLY A CA 1
ATOM 900 C C . GLY A 1 114 ? 15.080 8.751 -19.646 1.00 83.44 114 GLY A C 1
ATOM 901 O O . GLY A 1 114 ? 16.256 8.568 -19.950 1.00 83.44 114 GLY A O 1
ATOM 902 N N . CYS A 1 115 ? 14.180 7.768 -19.681 1.00 80.94 115 CYS A N 1
ATOM 903 C CA . CYS A 1 115 ? 14.441 6.417 -20.177 1.00 80.94 115 CYS A CA 1
ATOM 904 C C . CYS A 1 115 ? 14.246 6.355 -21.702 1.00 80.94 115 CYS A C 1
ATOM 906 O O . CYS A 1 115 ? 13.331 6.969 -22.254 1.00 80.94 115 CYS A O 1
ATOM 908 N N . ALA A 1 116 ? 15.075 5.574 -22.396 1.00 81.88 116 ALA A N 1
ATOM 909 C CA . ALA A 1 116 ? 15.005 5.402 -23.845 1.00 81.88 116 ALA A CA 1
ATOM 910 C C . ALA A 1 116 ? 13.813 4.537 -24.287 1.00 81.88 116 ALA A C 1
ATOM 912 O O . ALA A 1 116 ? 13.404 4.592 -25.447 1.00 81.88 116 ALA A O 1
ATOM 913 N N . SER A 1 117 ? 13.250 3.729 -23.383 1.00 76.38 117 SER A N 1
ATOM 914 C CA . SER A 1 117 ? 12.089 2.881 -23.664 1.00 76.38 117 SER A CA 1
ATOM 915 C C . SER A 1 117 ? 11.256 2.594 -22.408 1.00 76.38 117 SER A C 1
ATOM 917 O O . SER A 1 117 ? 11.781 2.676 -21.294 1.00 76.38 117 SER A O 1
ATOM 919 N N . PRO A 1 118 ? 9.981 2.182 -22.562 1.00 77.38 118 PRO A N 1
ATOM 920 C CA . PRO A 1 118 ? 9.189 1.637 -21.462 1.00 77.38 118 PRO A CA 1
ATOM 921 C C . PRO A 1 118 ? 9.886 0.475 -20.753 1.00 77.38 118 PRO A C 1
ATOM 923 O O . PRO A 1 118 ? 9.898 0.439 -19.531 1.00 77.38 118 PRO A O 1
ATOM 926 N N . ALA A 1 119 ? 10.523 -0.436 -21.496 1.00 75.19 119 ALA A N 1
ATOM 927 C CA . ALA A 1 119 ? 11.249 -1.563 -20.911 1.00 75.19 119 ALA A CA 1
ATOM 928 C C . ALA A 1 119 ? 12.363 -1.096 -19.956 1.00 75.19 119 ALA A C 1
ATOM 930 O O . ALA A 1 119 ? 12.481 -1.603 -18.844 1.00 75.19 119 ALA A O 1
ATOM 931 N N . GLU A 1 120 ? 13.121 -0.068 -20.346 1.00 73.62 120 GLU A N 1
ATOM 932 C CA . GLU A 1 120 ? 14.141 0.535 -19.484 1.00 73.62 120 GLU A CA 1
ATOM 933 C C . GLU A 1 120 ? 13.532 1.221 -18.252 1.00 73.62 120 GLU A C 1
ATOM 935 O O . GLU A 1 120 ? 14.073 1.099 -17.154 1.00 73.62 120 GLU A O 1
ATOM 940 N N . TYR A 1 121 ? 12.392 1.903 -18.402 1.00 77.19 121 TYR A N 1
ATOM 941 C CA . TYR A 1 121 ? 11.663 2.484 -17.270 1.00 77.19 121 TYR A CA 1
ATOM 942 C C . TYR A 1 121 ? 11.205 1.410 -16.273 1.00 77.19 121 TYR A C 1
ATOM 944 O O . TYR A 1 121 ? 11.394 1.573 -15.065 1.00 77.19 121 TYR A O 1
ATOM 952 N N . PHE A 1 122 ? 10.672 0.289 -16.768 1.00 74.62 122 PHE A N 1
ATOM 953 C CA . PHE A 1 122 ? 10.261 -0.839 -15.933 1.00 74.62 122 PHE A CA 1
ATOM 954 C C . PHE A 1 122 ? 11.435 -1.416 -15.130 1.00 74.62 122 PHE A C 1
ATOM 956 O O . PHE A 1 122 ? 11.308 -1.634 -13.925 1.00 74.62 122 PHE A O 1
ATOM 963 N N . GLN A 1 123 ? 12.592 -1.583 -15.773 1.00 71.50 123 GLN A N 1
ATOM 964 C CA . GLN A 1 123 ? 13.793 -2.127 -15.137 1.00 71.50 123 GLN A CA 1
ATOM 965 C C . GLN A 1 123 ? 14.445 -1.160 -14.139 1.00 71.50 123 GLN A C 1
ATOM 967 O O . GLN A 1 123 ? 14.927 -1.589 -13.093 1.00 71.50 123 GLN A O 1
ATOM 972 N N . LYS A 1 124 ? 14.490 0.144 -14.444 1.00 73.06 124 LYS A N 1
ATOM 973 C CA . LYS A 1 124 ? 15.255 1.119 -13.644 1.00 73.06 124 LYS A CA 1
ATOM 974 C C . LYS A 1 124 ? 14.442 1.835 -12.574 1.00 73.06 124 LYS A C 1
ATOM 976 O O . LYS A 1 124 ? 14.973 2.107 -11.502 1.00 73.06 124 LYS A O 1
ATOM 981 N N . GLN A 1 125 ? 13.200 2.202 -12.880 1.00 76.38 125 GLN A N 1
ATOM 982 C CA . GLN A 1 125 ? 12.389 3.079 -12.029 1.00 76.38 125 GLN A CA 1
ATOM 983 C C . GLN A 1 125 ? 11.254 2.304 -11.372 1.00 76.38 125 GLN A C 1
ATOM 985 O O . GLN A 1 125 ? 11.102 2.324 -10.151 1.00 76.38 125 GLN A O 1
ATOM 990 N N . PHE A 1 126 ? 10.498 1.558 -12.175 1.00 77.44 126 PHE A N 1
ATOM 991 C CA . PHE A 1 126 ? 9.265 0.936 -11.716 1.00 77.44 126 PHE A CA 1
ATOM 992 C C . PHE A 1 126 ? 9.496 -0.129 -10.638 1.00 77.44 126 PHE A C 1
ATOM 994 O O . PHE A 1 126 ? 8.777 -0.159 -9.643 1.00 77.44 126 PHE A O 1
ATOM 1001 N N . ALA A 1 127 ? 10.552 -0.938 -10.756 1.00 78.56 127 ALA A N 1
ATOM 1002 C CA . ALA A 1 127 ? 10.940 -1.881 -9.703 1.00 78.56 127 ALA A CA 1
ATOM 1003 C C . ALA A 1 127 ? 11.171 -1.186 -8.341 1.00 78.56 127 ALA A C 1
ATOM 1005 O O . ALA A 1 127 ? 10.754 -1.692 -7.297 1.00 78.56 127 ALA A O 1
ATOM 1006 N N . GLY A 1 128 ? 11.770 0.010 -8.341 1.00 82.38 128 GLY A N 1
ATOM 1007 C CA . GLY A 1 128 ? 11.964 0.818 -7.133 1.00 82.38 128 GLY A CA 1
ATOM 1008 C C . GLY A 1 128 ? 10.657 1.373 -6.555 1.00 82.38 128 GLY A C 1
ATOM 1009 O O . GLY A 1 128 ? 10.501 1.450 -5.332 1.00 82.38 128 GLY A O 1
ATOM 1010 N N . GLU A 1 129 ? 9.695 1.720 -7.412 1.00 85.31 129 GLU A N 1
ATOM 1011 C CA . GLU A 1 129 ? 8.349 2.129 -6.995 1.00 85.31 129 GLU A CA 1
ATOM 1012 C C . GLU A 1 129 ? 7.592 0.965 -6.336 1.00 85.31 129 GLU A C 1
ATOM 1014 O O . GLU A 1 129 ? 7.013 1.141 -5.261 1.00 85.31 129 GLU A O 1
ATOM 1019 N N . VAL A 1 130 ? 7.657 -0.238 -6.919 1.00 86.25 130 VAL A N 1
ATOM 1020 C CA . VAL A 1 130 ? 7.050 -1.460 -6.357 1.00 86.25 130 VAL A CA 1
ATOM 1021 C C . VAL A 1 130 ? 7.659 -1.799 -5.000 1.00 86.25 130 VAL A C 1
ATOM 1023 O O . VAL A 1 130 ? 6.932 -2.016 -4.029 1.00 86.25 130 VAL A O 1
ATOM 1026 N N . GLU A 1 131 ? 8.988 -1.755 -4.898 1.00 87.62 131 GLU A N 1
ATOM 1027 C CA . GLU A 1 131 ? 9.709 -1.958 -3.641 1.00 87.62 131 GLU A CA 1
ATOM 1028 C C . GLU A 1 131 ? 9.269 -0.967 -2.556 1.00 87.62 131 GLU A C 1
ATOM 1030 O O . GLU A 1 131 ? 9.068 -1.325 -1.392 1.00 87.62 131 GLU A O 1
ATOM 1035 N N . SER A 1 132 ? 9.100 0.298 -2.938 1.00 90.44 132 SER A N 1
ATOM 1036 C CA . SER A 1 132 ? 8.650 1.349 -2.027 1.00 90.44 132 SER A CA 1
ATOM 1037 C C . SER A 1 132 ? 7.218 1.095 -1.560 1.00 90.44 132 SER A C 1
ATOM 1039 O O . SER A 1 132 ? 6.946 1.158 -0.361 1.00 90.44 132 SER A O 1
ATOM 1041 N N . MET A 1 133 ? 6.314 0.729 -2.473 1.00 92.12 133 MET A N 1
ATOM 1042 C CA . MET A 1 133 ? 4.933 0.365 -2.144 1.00 92.12 133 MET A CA 1
ATOM 1043 C C . MET A 1 133 ? 4.860 -0.845 -1.207 1.00 92.12 133 MET A C 1
ATOM 1045 O O . MET A 1 133 ? 4.056 -0.844 -0.270 1.00 92.12 133 MET A O 1
ATOM 1049 N N . PHE A 1 134 ? 5.723 -1.846 -1.398 1.00 92.06 134 PHE A N 1
ATOM 1050 C CA . PHE A 1 134 ? 5.819 -2.991 -0.492 1.00 92.06 134 PHE A CA 1
ATOM 1051 C C . PHE A 1 134 ? 6.225 -2.545 0.917 1.00 92.06 134 PHE A C 1
ATOM 1053 O O . PHE A 1 134 ? 5.538 -2.867 1.886 1.00 92.06 134 PHE A O 1
ATOM 1060 N N . LYS A 1 135 ? 7.290 -1.741 1.041 1.00 93.19 135 LYS A N 1
ATOM 1061 C CA . LYS A 1 135 ? 7.759 -1.211 2.335 1.00 93.19 135 LYS A CA 1
ATOM 1062 C C . LYS A 1 135 ? 6.705 -0.368 3.043 1.00 93.19 135 LYS A C 1
ATOM 1064 O O . LYS A 1 135 ? 6.565 -0.464 4.257 1.00 93.19 135 LYS A O 1
ATOM 1069 N N . ILE A 1 136 ? 5.959 0.444 2.297 1.00 94.12 136 ILE A N 1
ATOM 1070 C CA . ILE A 1 136 ? 4.853 1.239 2.844 1.00 94.12 136 ILE A CA 1
ATOM 1071 C C . ILE A 1 136 ? 3.753 0.311 3.358 1.00 94.12 136 ILE A C 1
ATOM 1073 O O . ILE A 1 136 ? 3.279 0.492 4.474 1.00 94.12 136 ILE A O 1
ATOM 1077 N N . THR A 1 137 ? 3.384 -0.709 2.584 1.00 93.38 137 THR A N 1
ATOM 1078 C CA . THR A 1 137 ? 2.366 -1.688 2.989 1.00 93.38 137 THR A CA 1
ATOM 1079 C C . THR A 1 137 ? 2.783 -2.422 4.263 1.00 93.38 137 THR A C 1
ATOM 1081 O O . THR A 1 137 ? 2.017 -2.462 5.221 1.00 93.38 137 THR A O 1
ATOM 1084 N N . ASP A 1 138 ? 4.018 -2.925 4.322 1.00 93.06 138 ASP A N 1
ATOM 1085 C CA . ASP A 1 138 ? 4.588 -3.560 5.516 1.00 93.06 138 ASP A CA 1
ATOM 1086 C C . ASP A 1 138 ? 4.614 -2.604 6.723 1.00 93.06 138 ASP A C 1
ATOM 1088 O O . ASP A 1 138 ? 4.214 -2.980 7.827 1.00 93.06 138 ASP A O 1
ATOM 1092 N N . HIS A 1 139 ? 5.005 -1.344 6.512 1.00 93.25 139 HIS A N 1
ATOM 1093 C CA . HIS A 1 139 ? 4.983 -0.312 7.547 1.00 93.25 139 HIS A CA 1
ATOM 1094 C C . HIS A 1 139 ? 3.578 -0.087 8.119 1.00 93.25 139 HIS A C 1
ATOM 1096 O O . HIS A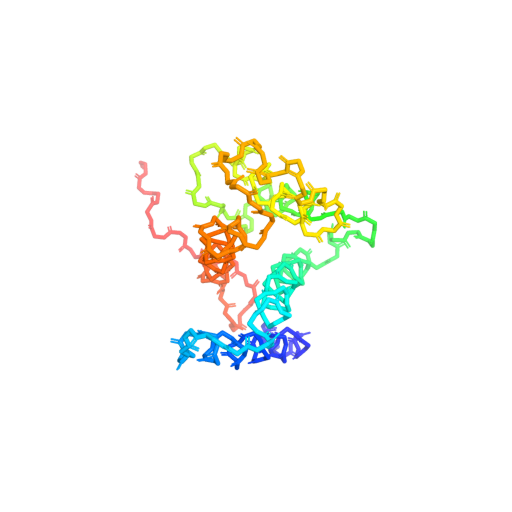 1 139 ? 3.435 0.027 9.336 1.00 93.25 139 HIS A O 1
ATOM 1102 N N . LEU A 1 140 ? 2.543 -0.046 7.275 1.00 93.62 140 LEU A N 1
ATOM 1103 C CA . LEU A 1 140 ? 1.160 0.106 7.729 1.00 93.62 140 LEU A CA 1
ATOM 1104 C C . LEU A 1 140 ? 0.652 -1.146 8.454 1.00 93.62 140 LEU A C 1
ATOM 1106 O O . LEU A 1 140 ? 0.039 -1.030 9.512 1.00 93.62 140 LEU A O 1
ATOM 1110 N N . VAL A 1 141 ? 0.950 -2.342 7.939 1.00 91.69 141 VAL A N 1
ATOM 1111 C CA . VAL A 1 141 ? 0.563 -3.615 8.574 1.00 91.69 141 VAL A CA 1
ATOM 1112 C C . VAL A 1 141 ? 1.148 -3.732 9.979 1.00 91.69 141 VAL A C 1
ATOM 1114 O O . VAL A 1 141 ? 0.448 -4.124 10.913 1.00 91.69 141 VAL A O 1
ATOM 1117 N N . LYS A 1 142 ? 2.407 -3.326 10.166 1.00 92.25 142 LYS A N 1
ATOM 1118 C CA . LYS A 1 142 ? 3.086 -3.350 11.471 1.00 92.25 142 LYS A CA 1
ATOM 1119 C C . LYS A 1 142 ? 2.477 -2.410 12.511 1.00 92.25 142 LYS A C 1
ATOM 1121 O O . LYS A 1 142 ? 2.730 -2.601 13.700 1.00 92.25 142 LYS A O 1
ATOM 1126 N N . GLN A 1 143 ? 1.674 -1.431 12.098 1.00 93.19 143 GLN A N 1
ATOM 1127 C CA . GLN A 1 143 ? 0.967 -0.544 13.023 1.00 93.19 143 GLN A CA 1
ATOM 1128 C C . GLN A 1 143 ? -0.253 -1.202 13.653 1.00 93.19 143 GLN A C 1
ATOM 1130 O O . GLN A 1 143 ? -0.745 -0.689 14.649 1.00 93.19 143 GLN A O 1
ATOM 1135 N N . ILE A 1 144 ? -0.734 -2.324 13.120 1.00 92.38 144 ILE A N 1
ATOM 1136 C CA . ILE A 1 144 ? -1.917 -3.010 13.630 1.00 92.38 144 ILE A CA 1
ATOM 1137 C C . ILE A 1 144 ? -1.494 -4.232 14.451 1.00 92.38 144 ILE A C 1
ATOM 1139 O O . ILE A 1 144 ? -0.539 -4.954 14.141 1.00 92.38 144 ILE A O 1
ATOM 1143 N N . ASP A 1 145 ? -2.171 -4.441 15.570 1.00 88.69 145 ASP A N 1
ATOM 1144 C CA . ASP A 1 145 ? -2.038 -5.647 16.371 1.00 88.69 145 ASP A CA 1
ATOM 1145 C C . ASP A 1 145 ? -2.809 -6.795 15.688 1.00 88.69 145 ASP A C 1
ATOM 1147 O O . ASP A 1 145 ? -4.024 -6.691 15.516 1.00 88.69 145 ASP A O 1
ATOM 1151 N N . PRO A 1 146 ? -2.141 -7.890 15.282 1.00 85.69 146 PRO A N 1
ATOM 1152 C CA . PRO A 1 146 ? -2.791 -8.996 14.582 1.00 85.69 146 PRO A CA 1
ATOM 1153 C C . PRO A 1 146 ? -3.836 -9.736 15.428 1.00 85.69 146 PRO A C 1
ATOM 1155 O O . PRO A 1 146 ? -4.732 -10.356 14.853 1.00 85.69 146 PRO A O 1
ATOM 1158 N N . GLU A 1 147 ? -3.742 -9.674 16.758 1.00 84.94 147 GLU A N 1
ATOM 1159 C CA . GLU A 1 147 ? -4.663 -10.372 17.661 1.00 84.94 147 GLU A CA 1
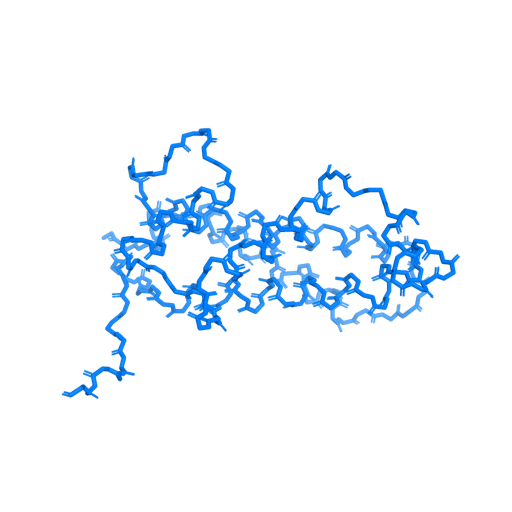ATOM 1160 C C . GLU A 1 147 ? -5.939 -9.570 17.910 1.00 84.94 147 GLU A C 1
ATOM 1162 O O . GLU A 1 147 ? -6.993 -10.144 18.166 1.00 84.94 147 GLU A O 1
ATOM 1167 N N . THR A 1 148 ? -5.866 -8.239 17.823 1.00 84.31 148 THR A N 1
ATOM 1168 C CA . THR A 1 148 ? -6.996 -7.357 18.155 1.00 84.31 148 THR A CA 1
ATOM 1169 C C . THR A 1 148 ? -7.524 -6.555 16.970 1.00 84.31 148 THR A C 1
ATOM 1171 O O . THR A 1 148 ? -8.614 -5.995 17.061 1.00 84.31 148 THR A O 1
ATOM 1174 N N . GLY A 1 149 ? -6.762 -6.458 15.876 1.00 83.62 149 GLY A N 1
ATOM 1175 C CA . GLY A 1 149 ? -7.070 -5.607 14.722 1.00 83.62 149 GLY A CA 1
ATOM 1176 C C . GLY A 1 149 ? -6.996 -4.112 15.008 1.00 83.62 149 GLY A C 1
ATOM 1177 O O . GLY A 1 149 ? -7.373 -3.306 14.161 1.00 83.62 149 GLY A O 1
ATOM 1178 N N . ARG A 1 150 ? -6.513 -3.720 16.193 1.00 87.75 150 ARG A N 1
ATOM 1179 C CA . ARG A 1 150 ? -6.434 -2.321 16.616 1.00 87.75 150 ARG A CA 1
ATOM 1180 C C . ARG A 1 150 ? -5.048 -1.736 16.352 1.00 87.75 150 ARG A C 1
ATOM 1182 O O . ARG A 1 150 ? -4.066 -2.481 16.363 1.00 87.75 150 ARG A O 1
ATOM 1189 N N . PRO A 1 151 ? -4.941 -0.408 16.171 1.00 89.88 151 PRO A N 1
ATOM 1190 C CA . PRO A 1 151 ? -3.650 0.260 16.143 1.00 89.88 151 PRO A CA 1
ATOM 1191 C C . PRO A 1 151 ? -2.861 -0.030 17.418 1.00 89.88 151 PRO A C 1
ATOM 1193 O O . PRO A 1 151 ? -3.381 0.077 18.532 1.00 89.88 151 PRO A O 1
ATOM 1196 N N . ARG A 1 152 ? -1.594 -0.401 17.253 1.00 89.06 152 ARG A N 1
ATOM 1197 C CA . ARG A 1 152 ? -0.648 -0.551 18.352 1.00 89.06 152 ARG A CA 1
ATOM 1198 C C . ARG A 1 152 ? -0.410 0.818 18.995 1.00 89.06 152 ARG A C 1
ATOM 1200 O O . ARG A 1 152 ? -0.403 1.827 18.283 1.00 89.06 152 ARG A O 1
ATOM 1207 N N . PRO A 1 153 ? -0.171 0.875 20.317 1.00 75.56 153 PRO A N 1
ATOM 1208 C CA . PRO A 1 153 ? 0.275 2.103 20.957 1.00 75.56 153 PRO A CA 1
ATOM 1209 C C . PRO A 1 153 ? 1.533 2.599 20.245 1.00 75.56 153 PRO A C 1
ATOM 1211 O O . PRO A 1 153 ? 2.501 1.852 20.105 1.00 75.56 153 PRO A O 1
ATOM 1214 N N . GLN A 1 154 ? 1.520 3.841 19.769 1.00 65.56 154 GLN A N 1
ATOM 1215 C CA . GLN A 1 154 ? 2.721 4.448 19.211 1.00 65.56 154 GLN A CA 1
ATOM 1216 C C . GLN A 1 154 ? 3.698 4.677 20.371 1.00 65.56 154 GLN A C 1
ATOM 1218 O O . GLN A 1 154 ? 3.477 5.545 21.218 1.00 65.56 154 GLN A O 1
ATOM 1223 N N . GLU A 1 155 ? 4.754 3.867 20.464 1.00 48.66 155 GLU A N 1
ATOM 1224 C CA . GLU A 1 155 ? 5.855 4.133 21.389 1.00 48.66 155 GLU A CA 1
ATOM 1225 C C . GLU A 1 155 ? 6.529 5.444 20.964 1.00 48.66 155 GLU A C 1
ATOM 1227 O O . GLU A 1 155 ? 7.320 5.467 20.025 1.00 48.66 155 GLU A O 1
ATOM 1232 N N . GLY A 1 156 ? 6.190 6.554 21.632 1.00 47.00 156 GLY A N 1
ATOM 1233 C CA . GLY A 1 156 ? 6.901 7.822 21.453 1.00 47.00 156 GLY A CA 1
ATOM 1234 C C . GLY A 1 156 ? 6.066 9.070 21.170 1.00 47.00 156 GLY A C 1
ATOM 1235 O O . GLY A 1 156 ? 6.472 9.886 20.355 1.00 47.00 156 GLY A O 1
ATOM 1236 N N . THR A 1 157 ? 4.980 9.310 21.901 1.00 42.62 157 THR A N 1
ATOM 1237 C CA . THR A 1 157 ? 4.573 10.691 22.233 1.00 42.62 157 THR A CA 1
ATOM 1238 C C . THR A 1 157 ? 4.797 10.922 23.719 1.00 42.62 157 THR A C 1
ATOM 1240 O O . THR A 1 157 ? 3.868 10.940 24.521 1.00 42.62 157 THR A O 1
ATOM 1243 N N . ARG A 1 158 ? 6.072 11.064 24.099 1.00 37.28 158 ARG A N 1
ATOM 1244 C CA . ARG A 1 158 ? 6.417 11.952 25.211 1.00 37.28 158 ARG A CA 1
ATOM 1245 C C . ARG A 1 158 ? 6.440 13.358 24.620 1.00 37.28 158 ARG A C 1
ATOM 1247 O O . ARG A 1 158 ? 7.395 13.714 23.935 1.00 37.28 158 ARG A O 1
ATOM 1254 N N . SER A 1 159 ? 5.349 14.086 24.814 1.00 39.31 159 SER A N 1
ATOM 1255 C CA . SER A 1 159 ? 5.357 15.549 24.832 1.00 39.31 159 SER A CA 1
ATOM 1256 C C . SER A 1 159 ? 5.478 15.996 26.280 1.00 39.31 159 SER A C 1
ATOM 1258 O O . SER A 1 159 ? 4.879 15.307 27.138 1.00 39.31 159 SER A O 1
#

Radius of gyration: 16.85 Å; chains: 1; bounding box: 36×32×49 Å

Secondary structure (DSSP, 8-state):
--HHHH-HHHHHHHHHHHHHHHHHHT--TT-TTHHHHHHHHHHHHHHHHHHHHHHHHGGG--TT--HHHHHHHHHHTTS---SSSSHHHHHHHHHHHHHHHHH--HHHHHHHTT-SSHHHHIIIIIHHHHHHHHHHHHHHHTTB-TTT-SBPP-TT---